Protein AF-A0A7L2PLF7-F1 (afdb_monomer_lite)

Secondary structure (DSSP, 8-state):
--PPP--EE-S-----TT------EE-TT--TT--EEEEEE-TTS-EEEEEEESSEEEEEGGGTEEEEE-TTSSEE-

Organism: Pycnonotus jocosus (NCBI:txid182897)

Sequence (77 aa):
SVARAQVQQEPSLETTEGTGINITCSHPKIQGTDWIHWYRHLPGRGLEFLVSAHKGLKELPEIAGKLLVSADRRSSA

InterPro domains:
  IPR013783 Immunoglobulin-like fold [G3DSA:2.60.40.10] (1-77)
  IPR036179 Immunoglobulin-like domain superfamily [SSF48726] (6-58)

Foldseek 3Di:
DDDDQDKDWDPDDDDDPPDDDDTKIFRQPDDDPDKDWDWDDDPPDDIHTQDIDPAAKDARVVVRDIKGAHPVRRMID

Radius of gyration: 13.33 Å; chains: 1; bounding box: 30×34×28 Å

Structure (mmCIF, N/CA/C/O backbone):
data_AF-A0A7L2PLF7-F1
#
_entry.id   AF-A0A7L2PLF7-F1
#
loop_
_atom_site.group_PDB
_atom_site.id
_atom_site.type_symbol
_atom_site.label_atom_id
_atom_site.label_alt_id
_atom_site.label_comp_id
_atom_site.label_asym_id
_atom_site.label_entity_id
_atom_site.label_seq_id
_atom_site.pdbx_PDB_ins_code
_atom_site.Cartn_x
_atom_site.Cartn_y
_atom_site.Cartn_z
_atom_site.occupancy
_atom_site.B_iso_or_equiv
_atom_site.auth_seq_id
_atom_site.auth_comp_id
_atom_site.auth_asym_id
_atom_site.auth_atom_id
_atom_site.pdbx_PDB_model_num
ATOM 1 N N . SER A 1 1 ? 13.238 -20.452 3.654 1.00 44.75 1 SER A N 1
ATOM 2 C CA . SER A 1 1 ? 13.622 -19.172 4.283 1.00 44.75 1 SER A CA 1
ATOM 3 C C . SER A 1 1 ? 12.578 -18.135 3.913 1.00 44.75 1 SER A C 1
ATOM 5 O O . SER A 1 1 ? 12.269 -17.996 2.740 1.00 44.75 1 SER A O 1
ATOM 7 N N . VAL A 1 2 ? 11.975 -17.455 4.889 1.00 47.53 2 VAL A N 1
ATOM 8 C CA . VAL A 1 2 ? 11.050 -16.345 4.608 1.00 47.53 2 VAL A CA 1
ATOM 9 C C . VAL A 1 2 ? 11.895 -15.078 4.519 1.00 47.53 2 VAL A C 1
ATOM 11 O O . VAL A 1 2 ? 12.455 -14.642 5.522 1.00 47.53 2 VAL A O 1
ATOM 14 N N . ALA A 1 3 ? 12.057 -14.518 3.321 1.00 61.50 3 ALA A N 1
ATOM 15 C CA . ALA A 1 3 ? 12.685 -13.211 3.171 1.00 61.50 3 ALA A CA 1
ATOM 16 C C . ALA A 1 3 ? 11.691 -12.145 3.653 1.00 61.50 3 ALA A C 1
ATOM 18 O O . ALA A 1 3 ? 10.597 -12.017 3.107 1.00 61.50 3 ALA A O 1
ATOM 19 N N . ARG A 1 4 ? 12.044 -11.396 4.703 1.00 66.62 4 ARG A N 1
ATOM 20 C CA . ARG A 1 4 ? 11.231 -10.264 5.159 1.00 66.62 4 ARG A CA 1
ATOM 21 C C . ARG A 1 4 ? 11.504 -9.077 4.242 1.00 66.62 4 ARG A C 1
ATOM 23 O O . ARG A 1 4 ? 12.648 -8.632 4.150 1.00 66.62 4 ARG A O 1
ATOM 30 N N . ALA A 1 5 ? 10.470 -8.558 3.585 1.00 69.06 5 ALA A N 1
ATOM 31 C CA . ALA A 1 5 ? 10.581 -7.286 2.885 1.00 69.06 5 ALA A CA 1
ATOM 32 C C . ALA A 1 5 ? 10.938 -6.187 3.903 1.00 69.06 5 ALA A C 1
ATOM 34 O O . ALA A 1 5 ? 10.308 -6.078 4.955 1.00 69.06 5 ALA A O 1
ATOM 35 N N . GLN A 1 6 ? 11.981 -5.407 3.614 1.00 83.88 6 GLN A N 1
ATOM 36 C CA . GLN A 1 6 ? 12.338 -4.238 4.417 1.00 83.88 6 GLN A CA 1
ATOM 37 C C . GLN A 1 6 ? 11.558 -3.046 3.881 1.00 83.88 6 GLN A C 1
ATOM 39 O O . GLN A 1 6 ? 11.954 -2.455 2.876 1.00 83.88 6 GLN A O 1
ATOM 44 N N . VAL A 1 7 ? 10.439 -2.748 4.533 1.00 89.69 7 VAL A N 1
ATOM 45 C CA . VAL A 1 7 ? 9.576 -1.609 4.219 1.00 89.69 7 VAL A CA 1
ATOM 46 C C . VAL A 1 7 ? 9.527 -0.655 5.406 1.00 89.69 7 VAL A C 1
ATOM 48 O O . VAL A 1 7 ? 9.674 -1.094 6.547 1.00 89.69 7 VAL A O 1
ATOM 51 N N . GLN A 1 8 ? 9.336 0.634 5.138 1.00 93.19 8 GLN A N 1
ATOM 52 C CA . GLN A 1 8 ? 9.212 1.665 6.170 1.00 93.19 8 GLN A CA 1
ATOM 53 C C . GLN A 1 8 ? 7.903 2.426 5.979 1.00 93.19 8 GLN A C 1
ATOM 55 O O . GLN A 1 8 ? 7.654 2.950 4.896 1.00 93.19 8 GLN A O 1
ATOM 60 N N . GLN A 1 9 ? 7.104 2.508 7.038 1.00 93.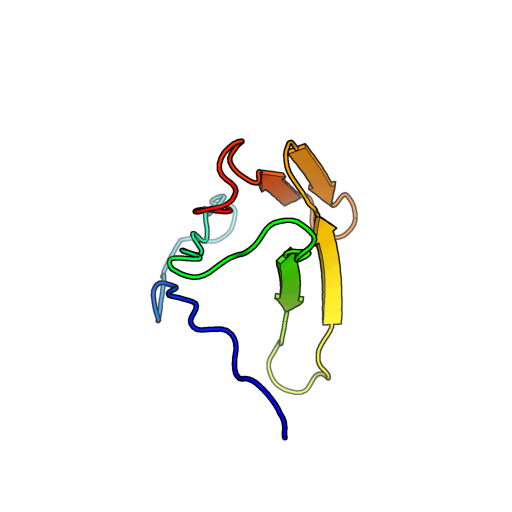31 9 GLN A N 1
ATOM 61 C CA . GLN A 1 9 ? 5.894 3.324 7.120 1.00 93.31 9 GLN A CA 1
ATOM 62 C C . GLN A 1 9 ? 5.949 4.151 8.401 1.00 93.31 9 GLN A C 1
ATOM 64 O O . GLN A 1 9 ? 6.652 3.776 9.346 1.00 93.31 9 GLN A O 1
ATOM 69 N N . GLU A 1 10 ? 5.213 5.257 8.432 1.00 93.38 10 GLU A N 1
ATOM 70 C CA . GLU A 1 10 ? 5.003 5.974 9.686 1.00 93.38 10 GLU A CA 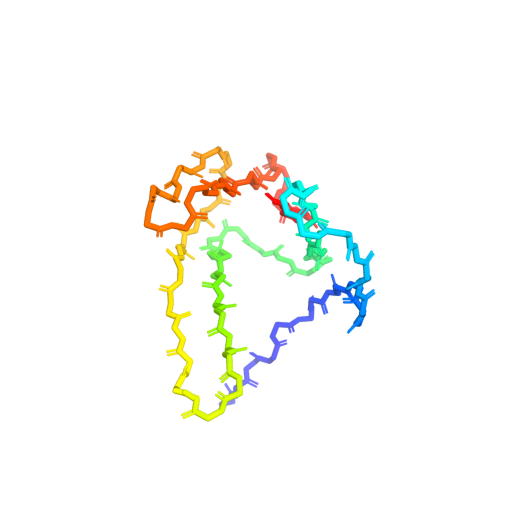1
ATOM 71 C C . GLU A 1 10 ? 4.203 5.092 10.658 1.00 93.38 10 GLU A C 1
ATOM 73 O O . GLU A 1 10 ? 3.217 4.472 10.247 1.00 93.38 10 GLU A O 1
ATOM 78 N N . PRO A 1 11 ? 4.619 4.988 11.932 1.00 92.56 11 PRO A N 1
ATOM 79 C CA . PRO A 1 11 ? 4.015 4.057 12.883 1.00 92.56 11 PRO A CA 1
ATOM 80 C C . PRO A 1 11 ? 2.616 4.488 13.336 1.00 92.56 11 PRO A C 1
ATOM 82 O O . PRO A 1 11 ? 1.824 3.652 13.766 1.00 92.56 11 PRO A O 1
ATOM 85 N N . SER A 1 12 ? 2.316 5.783 13.258 1.00 94.19 12 SER A N 1
ATOM 86 C CA . SER A 1 12 ? 1.049 6.359 13.693 1.00 94.19 12 SER A CA 1
ATOM 87 C C . SER A 1 12 ? 0.750 7.638 12.926 1.00 94.19 12 SER A C 1
ATOM 89 O O . SER A 1 12 ? 1.655 8.419 12.638 1.00 94.19 12 SER A O 1
ATOM 91 N N . LEU A 1 13 ? -0.530 7.875 12.662 1.00 93.44 13 LEU A N 1
ATOM 92 C CA . LEU A 1 13 ? -1.047 9.131 12.139 1.00 93.44 13 LEU A CA 1
ATOM 93 C C . LEU A 1 13 ? -2.402 9.389 12.795 1.00 93.44 13 LEU A C 1
ATOM 95 O O . LEU A 1 13 ? -3.239 8.490 12.850 1.00 93.44 13 LEU A O 1
ATOM 99 N N . GLU A 1 14 ? -2.617 10.612 13.263 1.00 95.56 14 GLU A N 1
ATOM 100 C CA . GLU A 1 14 ? -3.899 11.058 13.806 1.00 95.56 14 GLU A CA 1
ATOM 101 C C . GLU A 1 14 ? -4.500 12.116 12.884 1.00 95.56 14 GLU A C 1
ATOM 103 O O . GLU A 1 14 ? -3.792 12.928 12.286 1.00 95.56 14 GLU A O 1
ATOM 108 N N . THR A 1 15 ? -5.820 12.085 12.734 1.00 95.56 15 THR A N 1
ATOM 109 C CA . THR A 1 15 ? -6.553 13.022 11.885 1.00 95.56 15 THR A CA 1
ATOM 110 C C . THR A 1 15 ? -7.982 13.190 12.389 1.00 95.56 15 THR A C 1
ATOM 112 O O . THR A 1 15 ? -8.418 12.491 13.304 1.00 95.56 15 THR A O 1
ATOM 115 N N . THR A 1 16 ? -8.720 14.114 11.787 1.00 96.94 16 THR A N 1
ATOM 116 C CA . THR A 1 16 ? -10.146 14.311 12.045 1.00 96.94 16 THR A CA 1
ATOM 117 C C . THR A 1 16 ? -10.999 13.477 11.092 1.00 96.94 16 THR A C 1
ATOM 119 O O . THR A 1 16 ? -10.616 13.216 9.951 1.00 96.94 16 THR A O 1
ATOM 122 N N . GLU A 1 17 ? -12.177 13.056 11.552 1.00 94.88 17 GLU A N 1
ATOM 123 C CA . GLU A 1 17 ? -13.125 12.305 10.727 1.00 94.88 17 GLU A CA 1
ATOM 124 C C . GLU A 1 17 ? -13.484 13.075 9.443 1.00 94.88 17 GLU A C 1
ATOM 126 O O . GLU A 1 17 ? -13.698 14.287 9.463 1.00 94.88 17 GLU A O 1
ATOM 131 N N . GLY A 1 18 ? -13.517 12.367 8.310 1.00 92.81 18 GLY A N 1
ATOM 132 C CA . GLY A 1 18 ? -13.761 12.951 6.987 1.00 92.81 18 GLY A CA 1
ATOM 133 C C . GLY A 1 18 ? -12.522 13.541 6.304 1.00 92.81 18 GLY A C 1
ATOM 134 O O . GLY A 1 18 ? -12.576 13.832 5.109 1.00 92.81 18 GLY A O 1
ATOM 135 N N . THR A 1 19 ? -11.391 13.666 7.004 1.00 94.50 19 THR A N 1
ATOM 136 C CA . THR A 1 19 ? -10.129 14.105 6.397 1.00 94.50 19 THR A CA 1
ATOM 137 C C . THR A 1 19 ? -9.438 12.938 5.697 1.00 94.50 19 THR A C 1
ATOM 139 O O . THR A 1 19 ? -9.117 11.919 6.308 1.00 94.50 19 THR A O 1
ATOM 142 N N . GLY A 1 20 ? -9.181 13.091 4.397 1.00 90.94 20 GLY A N 1
ATOM 143 C CA . GLY A 1 20 ? -8.366 12.139 3.647 1.00 90.94 20 GLY A CA 1
ATOM 144 C C . GLY A 1 20 ? -6.922 12.139 4.150 1.00 90.94 20 GLY A C 1
ATOM 145 O O . GLY A 1 20 ? -6.338 13.198 4.376 1.00 90.94 20 GLY A O 1
ATOM 146 N N . ILE A 1 21 ? -6.336 10.953 4.295 1.00 92.75 21 ILE A N 1
ATOM 147 C CA . ILE A 1 21 ? -4.938 10.781 4.701 1.00 92.75 21 ILE A CA 1
ATOM 148 C C . ILE A 1 21 ? -4.125 10.140 3.586 1.00 92.75 21 ILE A C 1
ATOM 150 O O 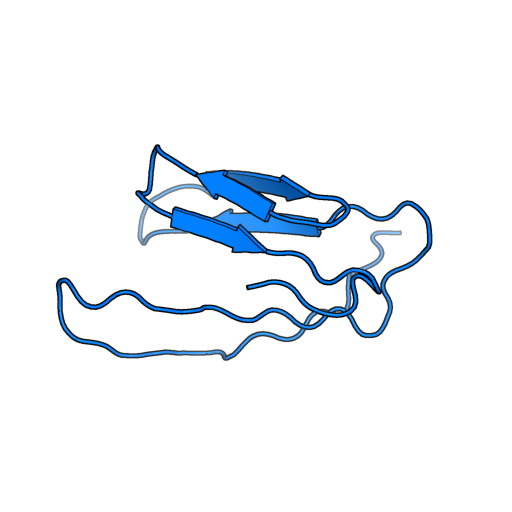. ILE A 1 21 ? -4.664 9.450 2.723 1.00 92.75 21 ILE A O 1
ATOM 154 N N . ASN A 1 22 ? -2.814 10.352 3.640 1.00 93.25 22 ASN A N 1
ATOM 155 C CA . ASN A 1 22 ? -1.864 9.651 2.797 1.00 93.25 22 ASN A CA 1
ATOM 156 C C . ASN A 1 22 ? -0.958 8.779 3.673 1.00 93.25 22 ASN A C 1
ATOM 158 O O . ASN A 1 22 ? -0.270 9.303 4.550 1.00 93.25 22 ASN A O 1
ATOM 162 N N . ILE A 1 23 ? -0.950 7.466 3.443 1.00 94.38 23 ILE A N 1
ATOM 163 C CA . ILE A 1 23 ? -0.098 6.529 4.181 1.00 94.38 23 ILE A CA 1
ATOM 164 C C . ILE A 1 23 ? 1.047 6.146 3.255 1.00 94.38 23 ILE A C 1
ATOM 166 O O . ILE A 1 23 ? 0.873 5.377 2.320 1.00 94.38 23 ILE A O 1
ATOM 170 N N . THR A 1 24 ? 2.240 6.671 3.516 1.00 95.25 24 THR A N 1
ATOM 171 C CA . THR A 1 24 ? 3.397 6.379 2.663 1.00 95.25 24 THR A CA 1
ATOM 172 C C . THR A 1 24 ? 4.109 5.110 3.124 1.00 95.25 24 THR A C 1
ATOM 174 O O . THR A 1 24 ? 4.278 4.873 4.320 1.00 95.25 24 THR A O 1
ATOM 177 N N . CYS A 1 25 ? 4.564 4.307 2.166 1.00 94.69 25 CYS A N 1
ATOM 178 C CA . CYS A 1 25 ? 5.433 3.158 2.373 1.00 94.69 25 CYS A CA 1
ATOM 179 C C . CYS A 1 25 ? 6.678 3.277 1.492 1.00 94.69 25 CYS A C 1
ATOM 181 O O . CYS A 1 25 ? 6.576 3.469 0.281 1.00 94.69 25 CYS A O 1
ATOM 183 N N . SER A 1 26 ? 7.858 3.168 2.099 1.00 95.00 26 SER A N 1
ATOM 184 C CA . SER A 1 26 ? 9.140 3.147 1.393 1.00 95.00 26 SER A CA 1
ATOM 185 C C . SER A 1 26 ? 9.621 1.715 1.195 1.00 95.00 26 SER A C 1
ATOM 187 O O . SER A 1 26 ? 9.623 0.916 2.132 1.00 95.00 26 SER A O 1
ATOM 189 N N . HIS A 1 27 ? 10.117 1.417 -0.005 1.00 93.38 27 HIS A N 1
ATOM 190 C CA . HIS A 1 27 ? 10.626 0.106 -0.407 1.00 93.38 27 HIS A CA 1
ATOM 191 C C . HIS A 1 27 ? 12.104 0.201 -0.835 1.00 93.38 27 HIS A C 1
ATOM 193 O O . HIS A 1 27 ? 12.433 0.063 -2.017 1.00 93.38 27 HIS A O 1
ATOM 199 N N . PRO A 1 28 ? 13.049 0.437 0.095 1.00 90.44 28 PRO A N 1
ATOM 200 C CA . PRO A 1 28 ? 14.456 0.688 -0.242 1.00 90.44 28 PRO A CA 1
ATOM 201 C C . PRO A 1 28 ? 15.140 -0.471 -0.987 1.00 90.44 28 PRO A C 1
ATOM 203 O O . PRO A 1 28 ? 16.115 -0.250 -1.708 1.00 90.44 28 PRO A O 1
ATOM 206 N N . LYS A 1 29 ? 14.632 -1.700 -0.833 1.00 89.19 29 LYS A N 1
ATOM 207 C CA . LYS A 1 29 ? 15.220 -2.927 -1.395 1.00 89.19 29 LYS A CA 1
ATOM 208 C C . LYS A 1 29 ? 14.350 -3.633 -2.439 1.00 89.19 29 LYS A C 1
ATOM 210 O O . LYS A 1 29 ? 14.625 -4.789 -2.743 1.00 89.19 29 LYS A O 1
ATOM 215 N N . ILE A 1 30 ? 13.319 -2.973 -2.967 1.00 90.81 30 ILE A N 1
ATOM 216 C CA . ILE A 1 30 ? 12.443 -3.578 -3.980 1.00 90.81 30 ILE A CA 1
ATOM 217 C C . ILE A 1 30 ? 13.209 -3.911 -5.270 1.00 90.81 30 ILE A C 1
ATOM 219 O O . ILE A 1 30 ? 14.061 -3.135 -5.711 1.00 90.81 30 ILE A O 1
ATOM 223 N N . GLN A 1 31 ? 12.912 -5.061 -5.880 1.00 86.38 31 GLN A N 1
ATOM 224 C CA . GLN A 1 31 ? 13.601 -5.581 -7.065 1.00 86.38 31 GLN A CA 1
ATOM 225 C C . GLN A 1 31 ? 12.659 -5.804 -8.253 1.00 86.38 31 GLN A C 1
ATOM 227 O O . GLN A 1 31 ? 11.444 -5.643 -8.169 1.00 86.38 31 GLN A O 1
ATOM 232 N N . GLY A 1 32 ? 13.241 -6.080 -9.426 1.00 81.56 32 GLY A N 1
ATOM 233 C CA . GLY A 1 32 ? 12.630 -6.051 -10.767 1.00 81.56 32 GLY A CA 1
ATOM 234 C C . GLY A 1 32 ? 11.161 -6.480 -10.877 1.00 81.56 32 GLY A C 1
ATOM 235 O O . GLY A 1 32 ? 10.339 -5.712 -11.376 1.00 81.56 32 GLY A O 1
ATOM 236 N N . THR A 1 33 ? 10.815 -7.667 -10.385 1.00 86.50 33 THR A N 1
ATOM 237 C CA . THR A 1 33 ? 9.472 -8.263 -10.530 1.00 86.50 33 THR A CA 1
ATOM 238 C C . THR A 1 33 ? 8.624 -8.213 -9.262 1.00 86.50 33 THR A C 1
ATOM 240 O O . THR A 1 33 ? 7.508 -8.726 -9.269 1.00 86.50 33 THR A O 1
ATOM 243 N N . ASP A 1 34 ? 9.130 -7.614 -8.183 1.00 89.62 34 ASP A N 1
ATOM 244 C CA . ASP A 1 34 ? 8.406 -7.557 -6.917 1.00 89.62 34 ASP A CA 1
ATOM 245 C C . ASP A 1 34 ? 7.122 -6.734 -7.052 1.00 89.62 34 ASP A C 1
ATOM 247 O O . ASP A 1 34 ? 7.095 -5.677 -7.694 1.00 89.62 34 ASP A O 1
ATOM 251 N N . TRP A 1 35 ? 6.069 -7.233 -6.409 1.00 91.69 35 TRP A N 1
ATOM 252 C CA . TRP A 1 35 ? 4.771 -6.580 -6.300 1.00 91.69 35 TRP A CA 1
ATOM 253 C C . TRP A 1 35 ? 4.593 -6.003 -4.900 1.00 91.69 35 TRP A C 1
ATOM 255 O O . TRP A 1 35 ? 4.896 -6.656 -3.897 1.00 91.69 35 TRP A O 1
ATOM 265 N N . ILE A 1 36 ? 4.052 -4.792 -4.834 1.00 93.19 36 ILE A N 1
ATOM 266 C CA . ILE A 1 36 ? 3.692 -4.139 -3.578 1.00 93.19 36 ILE A CA 1
ATOM 267 C C . ILE A 1 36 ? 2.271 -4.560 -3.235 1.00 93.19 36 ILE A C 1
ATOM 269 O O . ILE A 1 36 ? 1.372 -4.442 -4.066 1.00 93.19 36 ILE A O 1
ATOM 273 N N . HIS A 1 37 ? 2.081 -5.058 -2.017 1.00 93.19 37 HIS A N 1
ATOM 274 C CA . HIS A 1 37 ? 0.790 -5.512 -1.516 1.00 93.19 37 HIS A CA 1
ATOM 275 C C . HIS A 1 37 ? 0.395 -4.658 -0.319 1.00 93.19 37 HIS A C 1
ATOM 277 O O . HIS A 1 37 ? 1.168 -4.539 0.632 1.00 93.19 37 HIS A O 1
ATOM 283 N N . TRP A 1 38 ? -0.808 -4.100 -0.363 1.00 94.25 38 TRP A N 1
ATOM 284 C CA . TRP A 1 38 ? -1.382 -3.339 0.737 1.00 94.25 38 TRP A CA 1
ATOM 285 C C . TRP A 1 38 ? -2.453 -4.159 1.438 1.00 94.25 38 TRP A C 1
ATOM 287 O O . TRP A 1 38 ? -3.335 -4.738 0.800 1.00 94.25 38 TRP A O 1
ATOM 297 N N . TYR A 1 39 ? -2.362 -4.188 2.763 1.00 94.50 39 TYR A N 1
ATOM 298 C CA . TYR A 1 39 ? -3.322 -4.844 3.636 1.00 94.50 39 TYR A CA 1
ATOM 299 C C . TYR A 1 39 ? -3.804 -3.857 4.694 1.00 94.50 39 TYR A C 1
ATOM 301 O O . TYR A 1 39 ? -3.049 -2.988 5.130 1.00 94.50 39 TYR A O 1
ATOM 309 N N . ARG A 1 40 ? -5.043 -4.033 5.145 1.00 94.25 40 ARG A N 1
ATOM 310 C CA . ARG A 1 40 ? -5.618 -3.335 6.294 1.00 94.25 40 ARG A CA 1
ATOM 311 C C . ARG A 1 40 ? -5.924 -4.337 7.394 1.00 94.25 40 ARG A C 1
ATOM 313 O O . ARG A 1 40 ? -6.390 -5.441 7.135 1.00 94.25 40 ARG A O 1
ATOM 320 N N . HIS A 1 41 ? -5.687 -3.938 8.634 1.00 95.44 41 HIS A N 1
ATOM 321 C CA . HIS A 1 41 ? -6.099 -4.701 9.802 1.00 95.44 41 HIS A CA 1
ATOM 322 C C . HIS A 1 41 ? -6.817 -3.758 10.762 1.00 95.44 41 HIS A C 1
ATOM 324 O O . HIS A 1 41 ? -6.245 -2.769 11.211 1.00 95.44 41 HIS A O 1
ATOM 330 N N . LEU A 1 42 ? -8.088 -4.054 11.030 1.00 95.12 42 LEU A N 1
ATOM 331 C CA . LEU A 1 42 ? -8.905 -3.322 11.993 1.00 95.12 42 LEU A CA 1
ATOM 332 C C . LEU A 1 42 ? -9.007 -4.130 13.294 1.00 95.12 42 LEU A C 1
ATOM 334 O O . LEU A 1 42 ? -9.023 -5.363 13.223 1.00 95.12 42 LEU A O 1
ATOM 338 N N . PRO A 1 43 ? -9.124 -3.477 14.466 1.00 96.56 43 PRO A N 1
ATOM 339 C CA . PRO A 1 43 ? -9.273 -4.176 15.739 1.00 96.56 43 PRO A CA 1
ATOM 340 C C . PRO A 1 43 ? -10.390 -5.231 15.696 1.00 96.56 43 PRO A C 1
ATOM 342 O O . PRO A 1 43 ? -11.511 -4.945 15.279 1.00 96.56 43 PRO A O 1
ATOM 345 N N . GLY A 1 44 ? -10.074 -6.463 16.108 1.00 97.12 44 GLY A N 1
ATOM 346 C CA . GLY A 1 44 ? -11.026 -7.580 16.153 1.00 97.12 44 GLY A CA 1
ATOM 347 C C . GLY A 1 44 ? -11.353 -8.235 14.803 1.00 97.12 44 GLY A C 1
ATOM 348 O O . GLY A 1 44 ? -12.226 -9.100 14.756 1.00 97.12 44 GLY A O 1
ATOM 349 N N . ARG A 1 45 ? -10.680 -7.858 13.707 1.00 95.81 45 ARG A N 1
ATOM 350 C CA . ARG A 1 45 ? -10.879 -8.439 12.366 1.00 95.81 45 ARG A CA 1
ATOM 351 C C . ARG A 1 45 ? -9.621 -9.156 11.874 1.00 95.81 45 ARG A C 1
ATOM 353 O O . ARG A 1 45 ? -8.534 -8.955 12.392 1.00 95.81 45 ARG A O 1
ATOM 360 N N . GLY A 1 46 ? -9.769 -10.004 10.857 1.00 96.00 46 GLY A N 1
ATOM 361 C CA . GLY A 1 46 ? -8.622 -10.558 10.134 1.00 96.00 46 GLY A CA 1
ATOM 362 C C . GLY A 1 46 ? -7.919 -9.510 9.261 1.00 96.00 46 GLY A C 1
ATOM 363 O O . GLY A 1 46 ? -8.433 -8.409 9.056 1.00 96.00 46 GLY A O 1
ATOM 364 N N . LEU A 1 47 ? -6.756 -9.879 8.716 1.00 96.50 47 LEU A N 1
ATOM 365 C CA . LEU A 1 47 ? -6.095 -9.125 7.648 1.00 96.50 47 LEU A CA 1
ATOM 366 C C . LEU A 1 47 ? -7.002 -9.055 6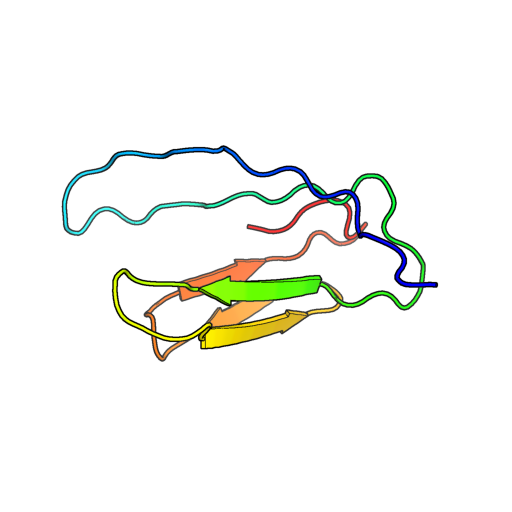.414 1.00 96.50 47 LEU A C 1
ATOM 368 O O . LEU A 1 47 ? -7.470 -10.074 5.913 1.00 96.50 47 LEU A O 1
ATOM 372 N N . GLU A 1 48 ? -7.208 -7.847 5.916 1.00 96.31 48 GLU A N 1
ATOM 373 C CA . GLU A 1 48 ? -7.960 -7.549 4.706 1.00 96.31 48 GLU A CA 1
ATOM 374 C C . GLU A 1 48 ? -6.974 -7.157 3.608 1.00 96.31 48 GLU A C 1
ATOM 376 O O . GLU A 1 48 ? -6.189 -6.222 3.770 1.00 96.31 48 GLU A O 1
ATOM 381 N N . PHE A 1 49 ? -6.982 -7.889 2.499 1.00 95.75 49 PHE A N 1
ATOM 382 C CA . PHE A 1 49 ? -6.202 -7.521 1.324 1.00 95.75 49 PHE A CA 1
ATOM 383 C C . PHE A 1 49 ? -6.891 -6.371 0.589 1.00 95.75 49 PHE A C 1
ATOM 385 O O . PHE A 1 49 ? -8.073 -6.473 0.281 1.00 95.75 49 PHE A O 1
ATOM 392 N N . LEU A 1 50 ? -6.151 -5.297 0.307 1.00 95.69 50 LEU A N 1
ATOM 393 C CA . LEU A 1 50 ? -6.684 -4.125 -0.384 1.00 95.69 50 LEU A CA 1
ATOM 394 C C . LEU A 1 50 ? -6.345 -4.150 -1.876 1.00 95.69 50 LEU A C 1
ATOM 396 O O . LEU A 1 50 ? -7.221 -4.018 -2.723 1.00 95.69 50 LEU A O 1
ATOM 400 N N . VAL A 1 51 ? -5.057 -4.281 -2.206 1.00 96.56 51 VAL A N 1
ATOM 401 C CA . VAL A 1 51 ? -4.577 -4.200 -3.592 1.00 96.56 51 VAL A CA 1
ATOM 402 C C . VAL A 1 51 ? -3.154 -4.745 -3.726 1.00 96.56 51 VAL A C 1
ATOM 404 O O . VAL A 1 51 ? -2.349 -4.673 -2.792 1.00 96.56 51 VAL A O 1
ATOM 407 N N . SER A 1 52 ? -2.823 -5.239 -4.921 1.00 95.12 52 SER A N 1
ATOM 408 C CA . SER A 1 52 ? -1.451 -5.473 -5.366 1.00 95.12 52 SER A CA 1
ATOM 409 C C . SER A 1 52 ? -1.131 -4.613 -6.588 1.00 95.12 52 SER A C 1
ATOM 411 O O . SER A 1 52 ? -1.929 -4.480 -7.520 1.00 95.12 52 SER A O 1
ATOM 413 N N . ALA A 1 53 ? 0.046 -3.995 -6.589 1.00 95.50 53 ALA A N 1
ATOM 414 C CA . ALA A 1 53 ? 0.477 -3.115 -7.665 1.00 95.50 53 ALA A CA 1
ATOM 415 C C . ALA A 1 53 ? 1.980 -3.240 -7.921 1.00 95.50 53 ALA A C 1
ATOM 417 O O . ALA A 1 53 ? 2.786 -3.323 -6.996 1.00 95.50 53 ALA A O 1
ATOM 418 N N . HIS A 1 54 ? 2.361 -3.232 -9.200 1.00 94.81 54 HIS A N 1
ATOM 419 C CA . HIS A 1 54 ? 3.767 -3.165 -9.606 1.00 94.81 54 HIS A CA 1
ATOM 420 C C . HIS A 1 54 ? 4.248 -1.716 -9.717 1.00 94.81 54 HIS A C 1
ATOM 422 O O . HIS A 1 54 ? 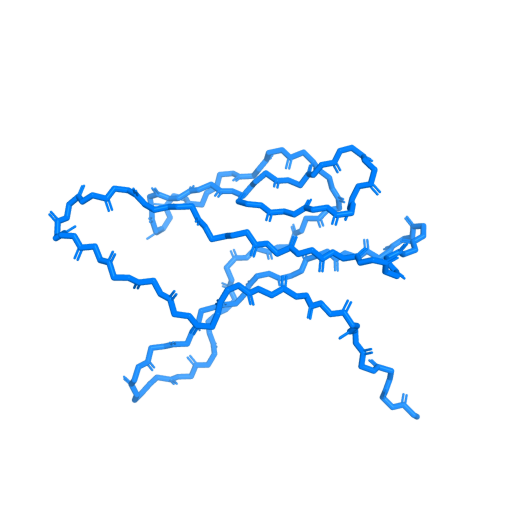5.317 -1.391 -9.218 1.00 94.81 54 HIS A O 1
ATOM 428 N N . LYS A 1 55 ? 3.450 -0.843 -10.347 1.00 95.19 55 LYS A N 1
ATOM 429 C CA . LYS A 1 55 ? 3.675 0.605 -10.485 1.00 95.19 55 LYS A CA 1
ATOM 430 C C . LYS A 1 55 ? 2.376 1.324 -10.867 1.00 95.19 55 LYS A C 1
ATOM 432 O O . LYS A 1 55 ? 1.442 0.682 -11.355 1.00 95.19 55 LYS A O 1
ATOM 437 N N . GLY A 1 56 ? 2.362 2.648 -10.744 1.00 96.69 56 GLY A N 1
ATOM 438 C CA . GLY A 1 56 ? 1.269 3.503 -11.206 1.00 96.69 56 GLY A CA 1
ATOM 439 C C . GLY A 1 56 ? 0.081 3.560 -10.248 1.00 96.69 56 GLY A C 1
ATOM 440 O O . GLY A 1 56 ? 0.177 3.135 -9.099 1.00 96.69 56 GLY A O 1
ATOM 441 N N . LEU A 1 57 ? -1.019 4.130 -10.739 1.00 97.56 57 LEU A N 1
ATOM 442 C CA . LEU A 1 57 ? -2.245 4.364 -9.979 1.00 97.56 57 LEU A CA 1
ATOM 443 C C . LEU A 1 57 ? -3.174 3.144 -10.023 1.00 97.56 57 LEU A C 1
ATOM 445 O O . LEU A 1 57 ? -3.396 2.551 -11.084 1.00 97.56 57 LEU A O 1
ATOM 449 N N . LYS A 1 58 ? -3.745 2.802 -8.871 1.00 97.38 58 LYS A N 1
ATOM 450 C CA . LYS A 1 58 ? -4.841 1.849 -8.704 1.00 97.38 58 LYS A CA 1
ATOM 451 C C . LYS A 1 58 ? -5.936 2.487 -7.870 1.00 97.38 58 LYS A C 1
ATOM 453 O O . LYS A 1 58 ? -5.658 3.033 -6.812 1.00 97.38 58 LYS A O 1
ATOM 458 N N . GLU A 1 59 ? -7.166 2.392 -8.350 1.00 96.81 59 GLU A N 1
ATOM 459 C CA . GLU A 1 59 ? -8.345 2.845 -7.616 1.00 96.81 59 GLU A CA 1
ATOM 460 C C . GLU A 1 59 ? -8.833 1.737 -6.676 1.00 96.81 59 GLU A C 1
ATOM 462 O O . GLU A 1 59 ? -8.831 0.561 -7.049 1.00 96.81 59 GLU A O 1
ATOM 467 N N . LEU A 1 60 ? -9.250 2.112 -5.466 1.00 95.38 60 LEU A N 1
ATOM 468 C CA . LEU A 1 60 ? -9.795 1.217 -4.444 1.00 95.38 60 LEU A CA 1
ATOM 469 C C . LEU A 1 60 ? -11.199 1.700 -4.039 1.00 95.38 60 LEU A C 1
ATOM 471 O O . LEU A 1 60 ? -11.364 2.322 -2.983 1.00 95.38 60 LEU A O 1
ATOM 475 N N . PRO A 1 61 ? -12.225 1.431 -4.867 1.00 92.94 61 PRO A N 1
ATOM 476 C CA . PRO A 1 61 ? -13.565 1.980 -4.665 1.00 92.94 61 PRO A CA 1
ATOM 477 C C . PRO A 1 61 ? -14.210 1.519 -3.352 1.00 92.94 61 PRO A C 1
ATOM 479 O O . PRO A 1 61 ? -14.918 2.299 -2.725 1.00 92.94 61 PRO A O 1
ATOM 482 N N . GLU A 1 62 ? -13.917 0.297 -2.892 1.00 90.88 62 GLU A N 1
ATOM 483 C CA . GLU A 1 62 ? -14.475 -0.274 -1.654 1.00 90.88 62 GLU A CA 1
ATOM 484 C C . GLU A 1 62 ? -14.126 0.528 -0.394 1.00 90.88 62 GLU A C 1
ATOM 486 O O . GLU A 1 62 ? -14.861 0.491 0.591 1.00 90.88 62 GLU A O 1
ATOM 491 N N . ILE A 1 63 ? -13.014 1.267 -0.419 1.00 91.81 63 ILE A N 1
ATOM 492 C CA . ILE A 1 63 ? -12.570 2.114 0.694 1.00 91.81 63 ILE A CA 1
ATOM 493 C C . ILE A 1 63 ? -12.495 3.593 0.306 1.00 91.81 63 ILE A C 1
ATOM 495 O O . ILE A 1 63 ? -11.881 4.373 1.030 1.00 91.81 63 ILE A O 1
ATOM 499 N N . ALA A 1 64 ? -13.080 3.966 -0.842 1.00 93.75 64 ALA A N 1
ATOM 500 C CA . ALA A 1 64 ? -12.977 5.301 -1.435 1.00 93.75 64 ALA A CA 1
ATOM 501 C C . ALA A 1 64 ? -11.525 5.827 -1.485 1.00 93.75 64 ALA A C 1
ATOM 503 O O . ALA A 1 64 ? -11.258 7.002 -1.231 1.00 93.75 64 ALA A O 1
ATOM 504 N N . GLY A 1 65 ? -10.580 4.930 -1.776 1.00 94.38 65 GLY A N 1
ATOM 505 C CA . GLY A 1 65 ? -9.147 5.197 -1.741 1.00 94.38 65 GLY A CA 1
ATOM 506 C C . GLY A 1 65 ? -8.478 4.985 -3.092 1.00 94.38 65 GLY A C 1
ATOM 507 O O . GLY A 1 65 ? -9.093 4.553 -4.065 1.00 94.38 65 GLY A O 1
ATOM 508 N N . LYS A 1 66 ? -7.178 5.259 -3.129 1.00 96.25 66 LYS A N 1
ATOM 509 C CA . LYS A 1 66 ? -6.306 4.991 -4.271 1.00 96.25 66 LYS A CA 1
ATOM 510 C C . LYS A 1 66 ? -4.917 4.625 -3.776 1.00 96.25 66 LYS A C 1
ATOM 512 O O . LYS A 1 66 ? -4.533 5.046 -2.693 1.00 96.25 66 LYS A O 1
ATOM 517 N N . LEU A 1 67 ? -4.193 3.859 -4.579 1.00 97.12 67 LEU A N 1
ATOM 518 C CA . LEU A 1 67 ? -2.793 3.529 -4.368 1.00 97.12 67 LEU A CA 1
ATOM 519 C C . LEU A 1 67 ? -1.985 4.033 -5.559 1.00 97.12 67 LEU A C 1
ATOM 521 O O . LEU A 1 67 ? -2.217 3.613 -6.694 1.00 97.12 67 LEU A O 1
ATOM 525 N N . LEU A 1 68 ? -1.000 4.880 -5.303 1.00 97.19 68 LEU A N 1
ATOM 526 C CA . LEU A 1 68 ? 0.011 5.293 -6.259 1.00 97.19 68 LEU A CA 1
ATOM 527 C C . LEU A 1 68 ? 1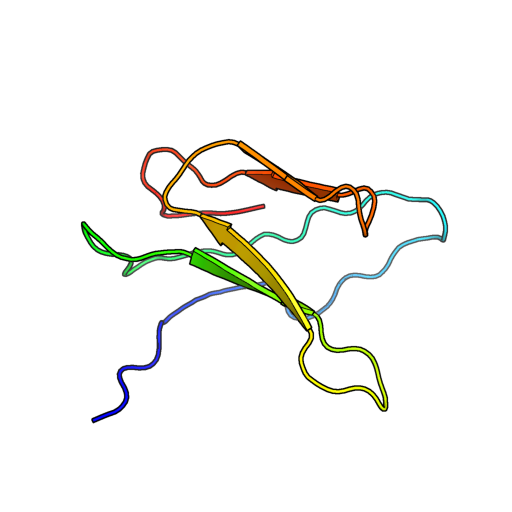.342 4.638 -5.905 1.00 97.19 68 LEU A C 1
ATOM 529 O O . LEU A 1 68 ? 1.919 4.892 -4.853 1.00 97.19 68 LEU A O 1
ATOM 533 N N . VAL A 1 69 ? 1.875 3.842 -6.825 1.00 96.88 69 VAL A N 1
ATOM 534 C CA . VAL A 1 69 ? 3.240 3.315 -6.739 1.00 96.88 69 VAL A CA 1
ATOM 535 C C . VAL A 1 69 ? 4.146 4.103 -7.682 1.00 96.88 69 VAL A C 1
ATOM 537 O O . VAL A 1 69 ? 3.847 4.226 -8.876 1.00 96.88 69 VAL A O 1
ATOM 540 N N . SER A 1 70 ? 5.267 4.611 -7.169 1.00 95.69 70 SER A N 1
ATOM 541 C CA . SER A 1 70 ? 6.238 5.378 -7.954 1.00 95.69 70 SER A CA 1
ATOM 542 C C . SER A 1 70 ? 6.804 4.570 -9.130 1.00 95.69 70 SER A C 1
ATOM 544 O O . SER A 1 70 ? 6.847 3.340 -9.113 1.00 95.69 70 SER A O 1
ATOM 546 N N . ALA A 1 71 ? 7.271 5.253 -10.178 1.00 94.50 71 ALA A N 1
ATOM 547 C CA . ALA A 1 71 ? 7.822 4.582 -11.360 1.00 94.50 71 ALA A CA 1
ATOM 548 C C . ALA A 1 71 ? 9.073 3.739 -11.041 1.00 94.50 71 ALA A C 1
ATOM 550 O O . ALA A 1 71 ? 9.254 2.664 -11.614 1.00 94.50 71 ALA A O 1
ATOM 551 N N . ASP A 1 72 ? 9.905 4.206 -10.103 1.00 93.38 72 ASP A N 1
ATOM 552 C CA . ASP A 1 72 ? 11.066 3.476 -9.578 1.00 93.38 72 ASP A CA 1
ATOM 553 C C . ASP A 1 72 ? 10.694 2.431 -8.509 1.00 93.38 72 ASP A C 1
ATOM 555 O O . ASP A 1 72 ? 11.534 1.623 -8.111 1.00 93.38 72 ASP A O 1
ATOM 559 N N . ARG A 1 73 ? 9.421 2.428 -8.087 1.00 93.31 73 ARG A N 1
ATOM 560 C CA . ARG A 1 73 ? 8.779 1.536 -7.112 1.00 93.31 73 ARG A CA 1
ATOM 561 C C . ARG A 1 73 ? 9.307 1.659 -5.687 1.00 93.31 73 ARG A C 1
ATOM 563 O O . ARG A 1 73 ? 8.892 0.911 -4.800 1.00 93.31 73 ARG A O 1
ATOM 570 N N . ARG A 1 74 ? 10.197 2.620 -5.436 1.00 93.81 74 ARG A N 1
ATOM 571 C CA . ARG A 1 74 ? 10.804 2.843 -4.121 1.00 93.81 74 ARG A CA 1
ATOM 572 C C . ARG A 1 74 ? 9.842 3.488 -3.127 1.00 93.81 74 ARG A C 1
ATOM 574 O O . ARG A 1 74 ? 10.154 3.478 -1.939 1.00 93.81 74 ARG A O 1
ATOM 581 N N . SER A 1 75 ? 8.679 3.968 -3.570 1.00 94.94 75 SER A N 1
ATOM 582 C CA . SER A 1 75 ? 7.609 4.441 -2.696 1.00 94.94 75 SER A CA 1
ATOM 583 C C . SER A 1 75 ? 6.214 4.051 -3.191 1.00 94.94 75 SER A C 1
ATOM 585 O O . SER A 1 75 ? 5.973 3.863 -4.388 1.00 94.94 75 SER A O 1
ATOM 587 N N . SER A 1 76 ? 5.281 3.933 -2.250 1.00 95.56 76 SER A N 1
ATOM 588 C CA . SER A 1 76 ? 3.848 3.913 -2.528 1.00 95.56 76 SER A CA 1
ATOM 589 C C . SER A 1 76 ? 3.060 4.725 -1.508 1.00 95.56 76 SER A C 1
ATOM 591 O O . SER A 1 76 ? 3.510 4.850 -0.369 1.00 95.56 76 SER A O 1
ATOM 593 N N . ALA A 1 77 ? 1.902 5.233 -1.914 1.00 93.94 77 ALA A N 1
ATOM 594 C CA . ALA A 1 77 ? 1.049 6.141 -1.152 1.00 93.94 77 ALA A CA 1
ATOM 595 C C . ALA A 1 77 ? -0.425 5.943 -1.527 1.00 93.94 77 ALA A C 1
ATOM 597 O O . ALA A 1 77 ? -0.675 5.755 -2.741 1.00 93.94 77 ALA A O 1
#

pLDDT: mean 91.51, std 9.66, range [44.75, 97.56]